Protein AF-A0A8T6MTU3-F1 (afdb_monomer_lite)

pLDDT: mean 92.94, std 5.94, range [60.06, 98.31]

Foldseek 3Di:
DVVVVLVVCVVVDPPLVSLLVVVLQVQLVVQCVVVVHDSVVSSVVSVVVCVVDVVVVVVSSVVSVVVVVVVVVD

Sequence (74 aa):
NVLDELGTDLVQYSSDILLRKLLLAYLSLYIAQTIGVDYHAATEELYYILRKNERKNLQLDEFIEKLQSRIKQS

Structure (mmCIF, N/CA/C/O backbone):
data_AF-A0A8T6MTU3-F1
#
_entry.id   AF-A0A8T6MTU3-F1
#
loop_
_atom_site.group_PDB
_atom_site.id
_atom_site.type_symbol
_atom_site.label_atom_id
_atom_site.label_alt_id
_atom_site.label_comp_id
_atom_site.label_asym_id
_atom_site.label_entity_id
_atom_site.label_seq_id
_atom_site.pdbx_PDB_ins_code
_atom_site.Cartn_x
_atom_site.Cartn_y
_atom_site.Cartn_z
_atom_site.occupancy
_atom_site.B_iso_or_equiv
_atom_site.auth_seq_id
_atom_site.auth_comp_id
_atom_site.auth_asym_id
_atom_site.auth_atom_id
_atom_site.pdbx_PDB_model_num
ATOM 1 N N . ASN A 1 1 ? -6.227 -17.961 3.519 1.00 86.12 1 ASN A N 1
ATOM 2 C CA . ASN A 1 1 ? -6.668 -17.175 2.340 1.00 86.12 1 ASN A CA 1
ATOM 3 C C . ASN A 1 1 ? -6.228 -15.739 2.603 1.00 86.12 1 ASN A C 1
ATOM 5 O O . ASN A 1 1 ? -6.302 -15.343 3.757 1.00 86.12 1 ASN A O 1
ATOM 9 N N . VAL A 1 2 ? -5.798 -14.964 1.598 1.00 85.75 2 VAL A N 1
ATOM 10 C CA . VAL A 1 2 ? -5.415 -13.546 1.779 1.00 85.75 2 VAL A CA 1
ATOM 11 C C . VAL A 1 2 ? -6.516 -12.748 2.487 1.00 85.75 2 VAL A C 1
ATOM 13 O O . VAL A 1 2 ? -6.214 -11.914 3.327 1.00 85.75 2 VAL A O 1
ATOM 16 N N . LEU A 1 3 ? -7.796 -13.035 2.231 1.00 89.69 3 LEU A N 1
ATOM 17 C CA . LEU A 1 3 ? -8.897 -12.374 2.945 1.00 89.69 3 LEU A CA 1
ATOM 18 C C . LEU A 1 3 ? -8.943 -12.718 4.444 1.00 89.69 3 LEU A C 1
ATOM 20 O O . LEU A 1 3 ? -9.243 -11.840 5.247 1.00 89.69 3 LEU A O 1
ATOM 24 N N . ASP A 1 4 ? -8.606 -13.952 4.830 1.00 91.56 4 ASP A N 1
ATOM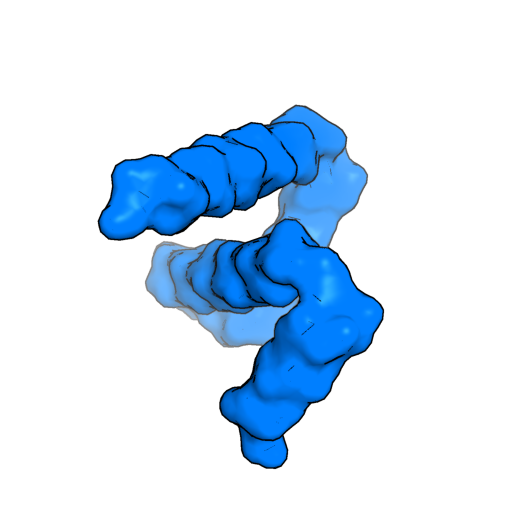 25 C CA . ASP A 1 4 ? -8.542 -14.359 6.244 1.00 91.56 4 ASP A CA 1
ATOM 26 C C . ASP A 1 4 ? -7.350 -13.697 6.949 1.00 91.56 4 ASP A C 1
ATOM 28 O O . ASP A 1 4 ? -7.449 -13.292 8.106 1.00 91.56 4 ASP A O 1
ATOM 32 N N . GLU A 1 5 ? -6.226 -13.558 6.243 1.00 86.62 5 GLU A N 1
ATOM 33 C CA . GLU A 1 5 ? -5.033 -12.864 6.736 1.00 86.62 5 GLU A CA 1
ATOM 34 C C . GLU A 1 5 ? -5.309 -11.370 6.924 1.00 86.62 5 GLU A C 1
ATOM 36 O O . GLU A 1 5 ? -5.043 -10.836 7.996 1.00 86.62 5 GLU A O 1
ATOM 41 N N . LEU A 1 6 ? -5.939 -10.714 5.942 1.00 87.44 6 LEU A N 1
ATOM 42 C CA . LEU A 1 6 ? -6.379 -9.320 6.064 1.00 87.44 6 LEU A CA 1
ATOM 43 C C . LEU A 1 6 ? -7.426 -9.151 7.177 1.00 87.44 6 LEU A C 1
ATOM 45 O O . LEU A 1 6 ? -7.410 -8.146 7.883 1.00 87.44 6 LEU A O 1
ATOM 49 N N . GLY A 1 7 ? -8.319 -10.128 7.360 1.00 87.75 7 GLY A N 1
ATOM 50 C CA . GLY A 1 7 ? -9.288 -10.146 8.456 1.00 87.75 7 GLY A CA 1
ATOM 51 C C . GLY A 1 7 ? -8.620 -10.276 9.826 1.00 87.75 7 GLY A C 1
ATOM 52 O O . GLY A 1 7 ? -8.998 -9.582 10.767 1.00 87.75 7 GLY A O 1
ATOM 53 N N . THR A 1 8 ? -7.588 -11.112 9.925 1.00 88.75 8 THR A N 1
ATOM 54 C CA . THR A 1 8 ? -6.777 -11.268 11.141 1.00 88.75 8 THR A CA 1
ATOM 55 C C . THR A 1 8 ? -6.005 -9.985 11.434 1.00 88.75 8 THR A C 1
ATOM 57 O O . THR A 1 8 ? -6.054 -9.477 12.553 1.00 88.75 8 THR A O 1
ATOM 60 N N . ASP A 1 9 ? -5.372 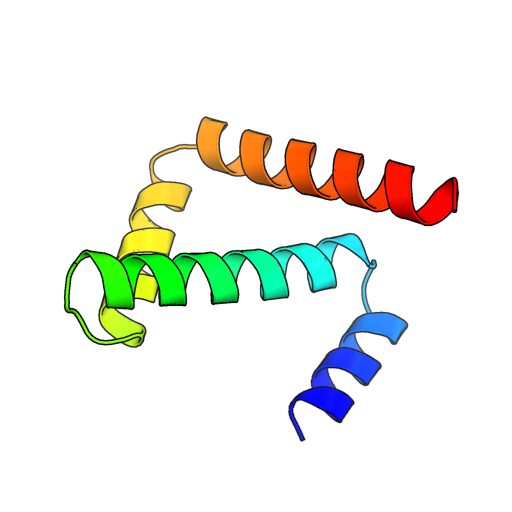-9.407 10.412 1.00 85.44 9 ASP A N 1
ATOM 61 C CA . ASP A 1 9 ? -4.658 -8.137 10.506 1.00 85.44 9 ASP A CA 1
ATOM 62 C C . ASP A 1 9 ? -5.576 -6.995 10.956 1.00 85.44 9 ASP A C 1
ATOM 64 O O . ASP A 1 9 ? -5.157 -6.160 11.750 1.00 85.44 9 ASP A O 1
ATOM 68 N N . LEU A 1 10 ? -6.826 -6.957 10.486 1.00 85.50 10 LEU A N 1
ATOM 69 C CA . LEU A 1 10 ? -7.800 -5.934 10.874 1.00 85.50 10 LEU A CA 1
ATOM 70 C C . LEU A 1 10 ? -8.158 -5.995 12.366 1.00 85.50 10 LEU A C 1
ATOM 72 O O . LEU A 1 10 ? -8.427 -4.964 12.977 1.00 85.50 10 LEU A O 1
ATOM 76 N N . VAL A 1 11 ? -8.193 -7.198 12.944 1.00 87.44 11 VAL A N 1
ATOM 77 C CA . VAL A 1 11 ? -8.472 -7.399 14.374 1.00 87.44 11 VAL A CA 1
ATOM 78 C C . VAL A 1 11 ? -7.226 -7.128 15.218 1.00 87.44 11 VAL A C 1
ATOM 80 O O . VAL A 1 11 ? -7.328 -6.602 16.325 1.00 87.44 11 VAL A O 1
ATOM 83 N N . GLN A 1 12 ? -6.052 -7.503 14.709 1.00 86.19 12 GLN A N 1
ATOM 84 C CA . GLN A 1 12 ? -4.797 -7.477 15.456 1.00 86.19 12 GLN A CA 1
ATOM 85 C C . GLN A 1 12 ? -4.062 -6.132 15.380 1.00 86.19 12 GLN A C 1
ATOM 87 O O . GLN A 1 12 ? -3.338 -5.772 16.311 1.00 86.19 12 GLN A O 1
ATOM 92 N N . TYR A 1 13 ? -4.231 -5.391 14.288 1.00 84.81 13 TYR A N 1
ATOM 93 C CA . TYR A 1 13 ? -3.517 -4.153 13.999 1.00 84.81 13 TYR A CA 1
ATOM 94 C C . TYR A 1 13 ? -4.484 -2.998 13.736 1.00 84.81 13 TYR A C 1
ATOM 96 O O . TYR A 1 13 ? -5.666 -3.192 13.461 1.00 84.81 13 TYR A O 1
ATOM 104 N N . SER A 1 14 ? -3.981 -1.760 13.807 1.00 83.19 14 SER A N 1
ATOM 105 C CA . SER A 1 14 ? -4.789 -0.606 13.415 1.00 83.19 14 SER A CA 1
ATOM 106 C C . SER A 1 14 ? -5.127 -0.673 11.925 1.00 83.19 14 SER A C 1
ATOM 108 O O . SER A 1 14 ? -4.357 -1.184 11.104 1.00 83.19 14 SER A O 1
ATOM 110 N N . SER A 1 15 ? -6.266 -0.083 11.558 1.00 86.25 15 SER A N 1
ATOM 111 C CA . SER A 1 15 ? -6.659 0.082 10.156 1.00 86.25 15 SER A CA 1
ATOM 112 C C . SER A 1 15 ? -5.575 0.760 9.309 1.00 86.25 15 SER A C 1
ATOM 114 O O . SER A 1 15 ? -5.506 0.516 8.109 1.00 86.25 15 SER A O 1
ATOM 116 N N . ASP A 1 16 ? -4.707 1.569 9.918 1.00 88.56 16 ASP A N 1
ATOM 117 C CA . ASP A 1 16 ? -3.620 2.293 9.253 1.00 88.56 16 ASP A CA 1
ATOM 118 C C . ASP A 1 16 ? -2.586 1.308 8.691 1.00 88.56 16 ASP A C 1
ATOM 120 O O . ASP A 1 16 ? -2.148 1.444 7.550 1.00 88.56 16 ASP A O 1
ATOM 124 N N . ILE A 1 17 ? -2.245 0.269 9.464 1.00 89.06 17 ILE A N 1
ATOM 125 C CA . ILE A 1 17 ? -1.299 -0.776 9.049 1.00 89.06 17 ILE A CA 1
ATOM 126 C C . ILE A 1 17 ? -1.871 -1.555 7.866 1.00 89.06 17 ILE A C 1
ATOM 128 O O . ILE A 1 17 ? -1.165 -1.791 6.882 1.00 89.06 17 ILE A O 1
ATOM 132 N N . LEU A 1 18 ? -3.154 -1.918 7.930 1.00 91.50 18 LEU A N 1
ATOM 133 C CA . LEU A 1 18 ? -3.827 -2.627 6.844 1.00 91.50 18 LEU A CA 1
ATOM 134 C C . LEU A 1 18 ? -3.875 -1.778 5.566 1.00 91.50 18 LEU A C 1
ATOM 136 O O . LEU A 1 18 ? -3.502 -2.248 4.491 1.00 91.50 18 LEU A O 1
ATOM 140 N N . LEU A 1 19 ? -4.275 -0.510 5.681 1.00 93.31 19 LEU A N 1
ATOM 141 C CA . LEU A 1 19 ? -4.324 0.422 4.555 1.00 93.31 19 LEU A C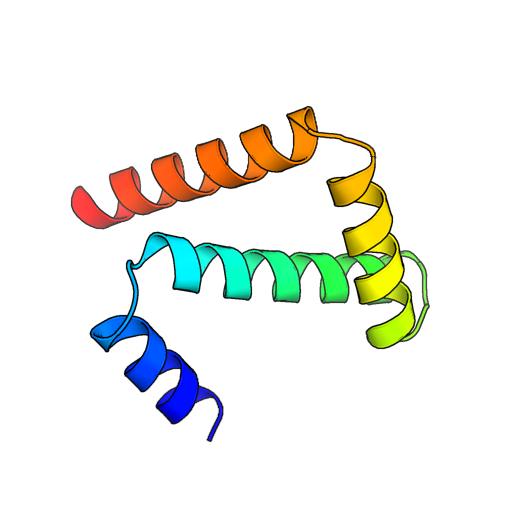A 1
ATOM 142 C C . LEU A 1 19 ? -2.938 0.658 3.954 1.00 93.31 19 LEU A C 1
ATOM 144 O O . LEU A 1 19 ? -2.807 0.686 2.731 1.00 93.31 19 LEU A O 1
ATOM 148 N N . ARG A 1 20 ? -1.895 0.753 4.784 1.00 94.25 20 ARG A N 1
ATOM 149 C CA . ARG A 1 20 ? -0.514 0.867 4.311 1.00 94.25 20 ARG A CA 1
ATOM 150 C C . ARG A 1 20 ? -0.082 -0.374 3.536 1.00 94.25 20 ARG A C 1
ATOM 152 O O . ARG A 1 20 ? 0.469 -0.225 2.450 1.00 94.25 20 ARG A O 1
ATOM 159 N N . LYS A 1 21 ? -0.368 -1.586 4.032 1.00 92.81 21 LYS A N 1
ATOM 160 C CA . LYS A 1 21 ? -0.081 -2.840 3.304 1.00 92.81 21 LYS A CA 1
ATOM 161 C C . LYS A 1 21 ? -0.754 -2.850 1.927 1.00 92.81 21 LYS A C 1
ATOM 163 O O . LYS A 1 21 ? -0.088 -3.105 0.925 1.00 92.81 21 LYS A O 1
ATOM 168 N N . LEU A 1 22 ? -2.047 -2.523 1.870 1.00 94.38 22 LEU A N 1
ATOM 169 C CA . LEU A 1 22 ? -2.815 -2.490 0.620 1.00 94.38 22 LEU A CA 1
ATOM 170 C C . LEU A 1 22 ? -2.294 -1.425 -0.356 1.00 94.38 22 LEU A C 1
ATOM 172 O O . LEU A 1 22 ? -2.154 -1.694 -1.548 1.00 94.38 22 LEU A O 1
ATOM 176 N N . LEU A 1 23 ? -1.960 -0.235 0.147 1.00 96.38 23 LEU A N 1
ATOM 177 C CA . LEU A 1 23 ? -1.415 0.854 -0.660 1.00 96.38 23 LEU A CA 1
ATOM 178 C C . LEU A 1 23 ? -0.042 0.501 -1.241 1.00 96.38 23 LEU A C 1
ATOM 180 O O . LEU A 1 23 ? 0.204 0.751 -2.419 1.00 96.38 23 LEU A O 1
ATOM 184 N N . LEU A 1 24 ? 0.838 -0.116 -0.449 1.00 97.06 24 LEU A N 1
ATOM 185 C CA . LEU A 1 24 ? 2.147 -0.568 -0.924 1.00 97.06 24 LEU A CA 1
ATOM 186 C C . LEU A 1 24 ? 2.014 -1.663 -1.986 1.00 97.06 24 LEU A C 1
ATOM 188 O O . LEU A 1 24 ? 2.678 -1.580 -3.015 1.00 97.06 24 LEU A O 1
ATOM 192 N N . ALA A 1 25 ? 1.117 -2.633 -1.790 1.00 96.25 25 ALA A N 1
ATOM 193 C CA . ALA A 1 25 ? 0.850 -3.667 -2.789 1.00 96.25 25 ALA A CA 1
ATOM 194 C C . ALA A 1 25 ? 0.343 -3.070 -4.115 1.00 96.25 25 ALA A C 1
ATOM 196 O O . ALA A 1 25 ? 0.812 -3.444 -5.193 1.00 96.25 25 ALA A O 1
ATOM 197 N N . TYR A 1 26 ? -0.565 -2.091 -4.042 1.00 97.44 26 TYR A N 1
ATOM 198 C CA . TYR A 1 26 ? -1.039 -1.359 -5.217 1.00 97.44 26 TYR A CA 1
ATOM 199 C C . TYR A 1 26 ? 0.095 -0.607 -5.927 1.00 97.44 26 TYR A C 1
ATOM 201 O O . TYR A 1 26 ? 0.219 -0.694 -7.147 1.00 97.44 26 TYR A O 1
ATOM 209 N N . LEU A 1 27 ? 0.948 0.101 -5.181 1.00 97.75 27 LEU A N 1
ATOM 210 C CA . LEU A 1 27 ? 2.074 0.844 -5.752 1.00 97.75 27 LEU A CA 1
ATOM 211 C C . LEU A 1 27 ? 3.094 -0.080 -6.423 1.00 97.75 27 LEU A C 1
ATOM 213 O O . LEU A 1 27 ? 3.530 0.224 -7.532 1.00 97.75 27 LEU A O 1
ATOM 217 N N . SER A 1 28 ? 3.434 -1.213 -5.804 1.00 98.12 28 SER A N 1
ATOM 218 C CA . SER A 1 28 ? 4.305 -2.223 -6.417 1.00 98.12 28 SER A CA 1
ATOM 219 C C . SER A 1 28 ? 3.720 -2.735 -7.732 1.00 98.12 28 SER A C 1
ATOM 221 O O . SER A 1 28 ? 4.423 -2.802 -8.739 1.00 98.12 28 SER A O 1
ATOM 223 N N . LEU A 1 29 ? 2.420 -3.044 -7.762 1.00 98.19 29 LEU A N 1
ATOM 224 C CA . LEU A 1 29 ? 1.755 -3.498 -8.983 1.00 98.19 29 LEU A CA 1
ATOM 225 C C . LEU A 1 29 ? 1.750 -2.414 -10.066 1.00 98.19 29 LEU A C 1
ATOM 227 O O . LEU A 1 29 ? 2.037 -2.698 -11.228 1.00 98.19 29 LEU A O 1
ATOM 231 N N . TYR A 1 30 ? 1.468 -1.170 -9.685 1.00 98.00 30 TYR A N 1
ATOM 232 C CA . TYR A 1 30 ? 1.483 -0.036 -10.601 1.00 98.00 30 TYR A CA 1
ATOM 233 C C . TYR A 1 30 ? 2.874 0.181 -11.215 1.00 98.00 30 TYR A C 1
ATOM 235 O O . TYR A 1 30 ? 2.992 0.384 -12.423 1.00 98.00 30 TYR A O 1
ATOM 243 N N . ILE A 1 31 ? 3.936 0.087 -10.409 1.00 97.38 31 ILE A N 1
ATOM 244 C CA . ILE A 1 31 ? 5.327 0.174 -10.878 1.00 97.38 31 ILE A CA 1
ATOM 245 C C . ILE A 1 31 ? 5.637 -0.972 -11.846 1.00 97.38 31 ILE A C 1
ATOM 247 O O . ILE A 1 31 ? 6.154 -0.715 -12.933 1.00 97.38 31 ILE A O 1
ATOM 251 N N . ALA A 1 32 ? 5.271 -2.209 -11.495 1.00 98.31 32 ALA A N 1
ATOM 252 C CA . ALA A 1 32 ? 5.472 -3.384 -12.343 1.00 98.31 32 ALA A CA 1
ATOM 253 C C . ALA A 1 32 ? 4.837 -3.196 -13.730 1.00 98.31 32 ALA A C 1
ATOM 255 O O . ALA A 1 32 ? 5.501 -3.361 -14.752 1.00 98.31 32 ALA A O 1
ATOM 256 N N . GLN A 1 33 ? 3.574 -2.761 -13.765 1.00 97.44 33 GLN A N 1
ATOM 257 C CA . GLN A 1 33 ? 2.829 -2.513 -15.002 1.00 97.44 33 GLN A CA 1
ATOM 258 C C . GLN A 1 33 ? 3.395 -1.346 -15.815 1.00 97.44 33 GLN A C 1
ATOM 260 O O . GLN A 1 33 ? 3.432 -1.412 -17.040 1.00 97.44 33 GLN A O 1
ATOM 265 N N . THR A 1 34 ? 3.834 -0.282 -15.142 1.00 97.19 34 THR A N 1
ATOM 266 C CA . THR A 1 34 ? 4.310 0.939 -15.806 1.00 97.19 34 THR A CA 1
ATOM 267 C C . THR A 1 34 ? 5.701 0.757 -16.410 1.00 97.19 34 THR A C 1
ATOM 269 O O . THR A 1 34 ? 5.966 1.256 -17.500 1.00 97.19 34 THR A O 1
ATOM 272 N N . ILE A 1 35 ? 6.597 0.063 -15.706 1.00 93.62 35 ILE A N 1
ATOM 273 C CA . ILE A 1 35 ? 7.995 -0.125 -16.125 1.00 93.62 35 ILE A CA 1
ATOM 274 C C . ILE A 1 35 ? 8.160 -1.414 -16.949 1.00 93.62 35 ILE A C 1
ATOM 276 O O . ILE A 1 35 ? 9.128 -1.552 -17.692 1.00 93.62 35 ILE A O 1
ATOM 280 N N . GLY A 1 36 ? 7.201 -2.343 -16.870 1.00 95.19 36 GLY A N 1
ATOM 281 C CA . GLY A 1 36 ? 7.261 -3.628 -17.568 1.00 95.19 36 GLY A CA 1
ATOM 282 C C . GLY A 1 36 ? 8.193 -4.631 -16.886 1.00 95.19 36 GLY A C 1
ATOM 283 O O . GLY A 1 36 ? 8.886 -5.384 -17.566 1.00 95.19 36 GLY A O 1
ATOM 284 N N . VAL A 1 37 ? 8.231 -4.623 -15.550 1.00 96.62 37 VAL A N 1
ATOM 285 C CA . VAL A 1 37 ? 9.035 -5.545 -14.727 1.00 96.62 37 VAL A CA 1
ATOM 286 C C . VAL A 1 37 ? 8.136 -6.485 -13.930 1.00 96.62 37 VAL A C 1
ATOM 288 O O . VAL A 1 37 ? 6.937 -6.241 -13.787 1.00 96.62 37 VAL A O 1
ATOM 291 N N . ASP A 1 38 ? 8.701 -7.566 -13.398 1.00 98.06 38 ASP A N 1
ATOM 292 C CA . ASP A 1 38 ? 7.954 -8.446 -12.507 1.00 98.06 38 ASP A CA 1
ATOM 293 C C . ASP A 1 38 ? 7.630 -7.767 -11.160 1.00 98.06 38 ASP A C 1
ATOM 295 O O . ASP A 1 38 ? 8.231 -6.768 -10.752 1.00 98.06 38 ASP A O 1
ATOM 299 N N . TYR A 1 39 ? 6.643 -8.324 -10.457 1.00 96.94 39 TYR A N 1
ATOM 300 C CA . TYR A 1 39 ? 6.137 -7.759 -9.207 1.00 96.94 39 TYR A CA 1
ATOM 301 C C . TYR A 1 39 ? 7.183 -7.735 -8.080 1.00 96.94 39 TYR A C 1
ATOM 303 O O . TYR A 1 39 ? 7.158 -6.833 -7.238 1.00 96.94 39 TYR A O 1
ATOM 311 N N . HIS A 1 40 ? 8.108 -8.699 -8.050 1.00 97.44 40 HIS A N 1
ATOM 312 C CA . HIS A 1 40 ? 9.156 -8.735 -7.036 1.00 97.44 40 HIS A CA 1
ATOM 313 C C . HIS A 1 40 ? 10.167 -7.610 -7.274 1.00 97.44 40 HIS A C 1
ATOM 315 O O . HIS A 1 40 ? 10.418 -6.825 -6.360 1.00 97.44 40 HIS A O 1
ATOM 321 N N . ALA A 1 41 ? 10.644 -7.450 -8.512 1.00 97.88 41 ALA A N 1
ATOM 322 C CA . ALA A 1 41 ? 11.526 -6.350 -8.894 1.00 97.88 41 ALA A CA 1
ATOM 323 C C . ALA A 1 41 ? 10.899 -4.973 -8.601 1.00 97.88 41 ALA A C 1
ATOM 325 O O . ALA A 1 41 ? 11.558 -4.088 -8.056 1.00 97.88 41 ALA A O 1
ATOM 326 N N . ALA A 1 42 ? 9.605 -4.801 -8.887 1.00 98.31 42 ALA A N 1
ATOM 327 C CA . ALA A 1 42 ? 8.884 -3.570 -8.566 1.00 98.31 42 ALA A CA 1
ATOM 328 C C . ALA A 1 42 ? 8.755 -3.313 -7.054 1.00 98.31 42 ALA A C 1
ATOM 330 O O . ALA A 1 42 ? 8.800 -2.163 -6.613 1.00 98.31 42 ALA A O 1
ATOM 331 N N . THR A 1 43 ? 8.607 -4.373 -6.255 1.00 98.06 43 THR A N 1
ATOM 332 C CA . THR A 1 43 ? 8.533 -4.271 -4.791 1.00 98.06 43 THR A CA 1
ATOM 333 C C . THR A 1 43 ? 9.872 -3.846 -4.192 1.00 98.06 43 THR A C 1
ATOM 335 O O . THR A 1 43 ? 9.894 -2.972 -3.325 1.00 98.06 43 THR A O 1
ATOM 338 N N . GLU A 1 44 ? 10.985 -4.394 -4.682 1.00 97.94 44 GLU A N 1
ATOM 339 C CA . GLU A 1 44 ? 12.329 -3.970 -4.271 1.00 97.94 44 GLU A CA 1
ATOM 340 C C . GLU A 1 44 ? 12.600 -2.510 -4.654 1.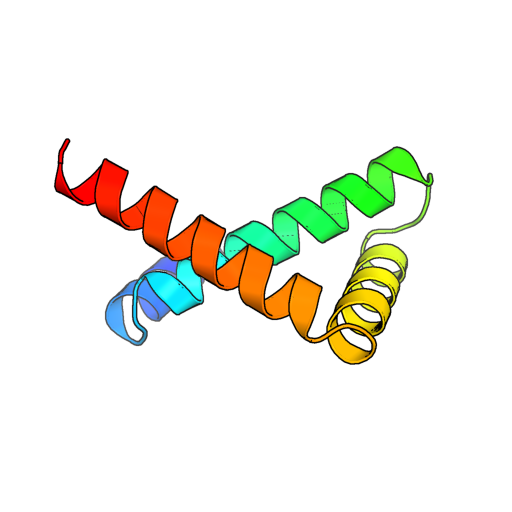00 97.94 44 GLU A C 1
ATOM 342 O O . GLU A 1 44 ? 13.082 -1.725 -3.835 1.00 97.94 44 GLU A O 1
ATOM 347 N N . GLU A 1 45 ? 12.217 -2.098 -5.865 1.00 96.25 45 GLU A N 1
ATOM 348 C CA . GLU A 1 45 ? 12.345 -0.703 -6.296 1.00 96.25 45 GLU A CA 1
ATOM 349 C C . GLU A 1 45 ? 11.531 0.239 -5.394 1.00 96.25 45 GLU A C 1
ATOM 351 O O . GLU A 1 45 ? 12.052 1.247 -4.908 1.00 96.25 45 GLU A O 1
ATOM 356 N N . LEU A 1 46 ? 10.275 -0.110 -5.088 1.00 97.31 46 LEU A N 1
ATOM 357 C CA . LEU A 1 46 ? 9.451 0.655 -4.150 1.00 97.31 46 LEU A CA 1
ATOM 358 C C . LEU A 1 46 ? 10.100 0.729 -2.761 1.00 97.31 46 LEU A C 1
ATOM 360 O O . LEU A 1 46 ? 10.143 1.807 -2.161 1.00 97.31 46 LEU A O 1
ATOM 364 N N . TYR A 1 47 ? 10.648 -0.381 -2.262 1.00 96.19 47 TYR A N 1
ATOM 365 C CA . TYR A 1 47 ? 11.382 -0.410 -1.000 1.00 96.19 47 TYR A CA 1
ATOM 366 C C . TYR A 1 47 ? 12.573 0.555 -1.018 1.00 96.19 47 TYR A C 1
ATOM 368 O O . TYR A 1 47 ? 12.720 1.362 -0.096 1.00 96.19 47 TYR A O 1
ATOM 376 N N . TYR A 1 48 ? 13.393 0.547 -2.071 1.00 96.12 48 TYR A N 1
ATOM 377 C CA . TYR A 1 48 ? 14.525 1.467 -2.185 1.00 96.12 48 TYR A CA 1
ATOM 378 C C . TYR A 1 48 ? 14.089 2.928 -2.282 1.00 96.12 48 TYR A C 1
ATOM 380 O O . TYR A 1 48 ? 14.716 3.792 -1.659 1.00 96.12 48 TYR A O 1
ATOM 388 N N . ILE A 1 49 ? 13.010 3.211 -3.016 1.00 94.81 49 ILE A N 1
ATOM 389 C CA . ILE A 1 49 ? 12.421 4.547 -3.121 1.00 94.81 49 ILE A CA 1
ATOM 390 C C . ILE A 1 49 ? 12.011 5.064 -1.740 1.00 94.81 49 ILE A C 1
ATOM 392 O O . ILE A 1 49 ? 12.351 6.195 -1.389 1.00 94.81 49 ILE A O 1
ATOM 396 N N . LEU A 1 50 ? 11.295 4.253 -0.960 1.00 96.56 50 LEU A N 1
ATOM 397 C CA . LEU A 1 50 ? 10.811 4.647 0.362 1.00 96.56 50 LEU A CA 1
ATOM 398 C C . LEU A 1 50 ? 11.947 4.722 1.380 1.00 96.56 50 LEU A C 1
ATOM 400 O O . LEU A 1 50 ? 12.005 5.665 2.164 1.00 96.56 50 LEU A O 1
ATOM 404 N N . ARG A 1 51 ? 12.903 3.791 1.342 1.00 95.38 51 ARG A N 1
ATOM 405 C CA . ARG A 1 51 ? 14.057 3.791 2.250 1.00 95.38 51 ARG A CA 1
ATOM 406 C C . ARG A 1 51 ? 14.942 5.024 2.079 1.00 95.38 51 ARG A C 1
ATO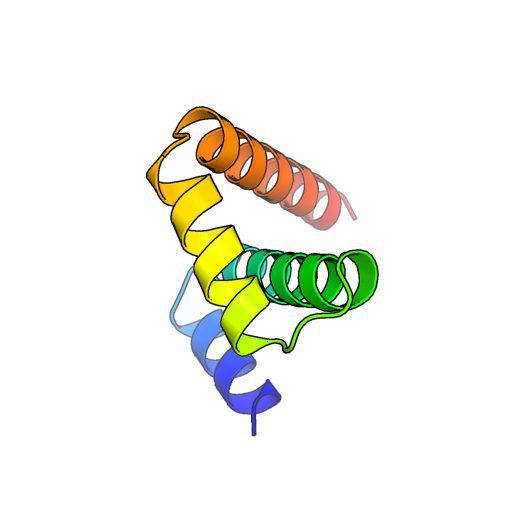M 408 O O . ARG A 1 51 ? 15.493 5.519 3.055 1.00 95.38 51 ARG A O 1
ATOM 415 N N . LYS A 1 52 ? 15.111 5.506 0.846 1.00 94.31 52 LYS A N 1
ATOM 416 C CA . LYS A 1 52 ? 15.951 6.676 0.541 1.00 94.31 52 LYS A CA 1
ATOM 417 C C . LYS A 1 52 ? 15.221 8.008 0.723 1.00 94.31 52 LYS A C 1
ATOM 419 O O . LYS A 1 52 ? 15.859 9.053 0.627 1.00 94.31 52 LYS A O 1
ATOM 424 N N . ASN A 1 53 ? 13.903 7.997 0.925 1.00 93.75 53 ASN A N 1
ATOM 425 C CA . ASN A 1 53 ? 13.091 9.206 0.883 1.00 93.75 53 ASN A CA 1
ATOM 426 C C . ASN A 1 53 ? 12.030 9.217 1.992 1.00 93.75 53 ASN A C 1
ATOM 428 O O . ASN A 1 53 ? 10.893 8.782 1.807 1.00 93.75 53 ASN A O 1
ATOM 432 N N . GLU A 1 54 ? 12.400 9.776 3.144 1.00 94.00 54 GLU A N 1
ATOM 433 C CA . GLU A 1 54 ? 11.502 9.951 4.291 1.00 94.00 54 GLU A CA 1
ATOM 434 C C . GLU A 1 54 ? 10.247 10.756 3.927 1.00 94.00 54 GLU A C 1
ATOM 436 O O . GLU A 1 54 ? 9.140 10.381 4.305 1.00 94.00 54 GLU A O 1
ATOM 441 N N . ARG A 1 55 ? 10.383 11.789 3.086 1.00 95.69 55 ARG A N 1
ATOM 442 C CA . ARG A 1 55 ? 9.242 12.589 2.624 1.00 95.69 55 ARG A CA 1
ATOM 443 C C . ARG A 1 55 ? 8.192 11.745 1.901 1.00 95.69 55 ARG A C 1
ATOM 445 O O . ARG A 1 55 ? 7.007 11.987 2.091 1.00 95.69 55 ARG A O 1
ATOM 452 N N . LYS A 1 56 ? 8.589 10.745 1.108 1.00 94.50 56 LYS A N 1
ATOM 453 C CA . LYS A 1 56 ? 7.628 9.827 0.473 1.00 94.50 56 LYS A CA 1
ATOM 454 C C . LYS A 1 56 ? 6.897 8.953 1.492 1.00 94.50 56 LYS A C 1
ATOM 456 O O . LYS A 1 56 ? 5.730 8.655 1.273 1.00 94.50 56 LYS A O 1
ATOM 461 N N . ASN A 1 57 ? 7.543 8.572 2.597 1.00 94.19 57 ASN A N 1
ATOM 462 C CA . ASN A 1 57 ? 6.852 7.870 3.683 1.00 94.19 57 ASN A CA 1
ATOM 463 C C . ASN A 1 57 ? 5.796 8.766 4.328 1.00 94.19 57 ASN A C 1
ATOM 465 O O . ASN A 1 57 ? 4.653 8.336 4.426 1.00 94.19 57 ASN A O 1
ATOM 469 N N . LEU A 1 58 ? 6.150 10.016 4.645 1.00 96.00 58 LEU A N 1
ATOM 470 C CA . LEU A 1 58 ? 5.208 10.991 5.202 1.00 96.00 58 LEU A CA 1
ATOM 471 C C . LEU A 1 58 ? 4.010 11.221 4.273 1.00 96.00 58 LEU A C 1
ATOM 473 O O . LEU A 1 58 ? 2.873 11.218 4.723 1.00 96.00 58 LEU A O 1
ATOM 477 N N . GLN A 1 59 ? 4.239 11.331 2.962 1.00 96.50 59 GLN A N 1
ATOM 478 C CA . GLN A 1 59 ? 3.153 11.469 1.985 1.00 96.50 59 GLN A CA 1
ATOM 479 C C . GLN A 1 59 ? 2.202 10.262 1.956 1.00 96.50 59 GLN A C 1
ATOM 481 O O . GLN A 1 59 ? 1.008 10.435 1.711 1.00 96.50 59 GLN A O 1
ATOM 486 N N . LEU A 1 60 ? 2.712 9.044 2.175 1.00 95.94 60 LEU A N 1
ATOM 487 C CA . LEU A 1 60 ? 1.862 7.855 2.295 1.00 95.94 60 LEU A CA 1
ATOM 488 C C . LEU A 1 60 ? 1.018 7.913 3.569 1.00 95.94 60 LEU A C 1
ATOM 490 O O . LEU A 1 60 ? -0.173 7.616 3.509 1.00 95.94 60 LEU A O 1
ATOM 494 N N . ASP A 1 61 ? 1.615 8.321 4.687 1.00 95.31 61 ASP A N 1
ATOM 495 C CA . ASP A 1 61 ? 0.914 8.432 5.966 1.00 95.31 61 ASP A CA 1
ATOM 496 C C . ASP A 1 61 ? -0.179 9.513 5.904 1.00 95.31 61 ASP A C 1
ATOM 498 O O . ASP A 1 61 ? -1.338 9.224 6.195 1.00 95.31 61 ASP A O 1
ATOM 502 N N . GLU A 1 62 ? 0.131 10.701 5.374 1.00 96.75 62 GLU A N 1
ATOM 503 C CA . GLU A 1 62 ? -0.844 11.779 5.136 1.00 96.75 62 GLU A CA 1
ATOM 504 C C . GLU A 1 62 ? -2.011 11.324 4.242 1.00 96.75 62 GLU A C 1
ATOM 506 O O . GLU A 1 62 ? -3.174 11.684 4.459 1.00 96.75 62 GLU A O 1
ATOM 511 N N . PHE A 1 63 ? -1.722 10.525 3.209 1.00 96.50 63 PHE A N 1
ATOM 512 C CA . PHE A 1 63 ? -2.757 9.982 2.335 1.00 96.50 63 PHE A CA 1
ATOM 513 C C . PHE A 1 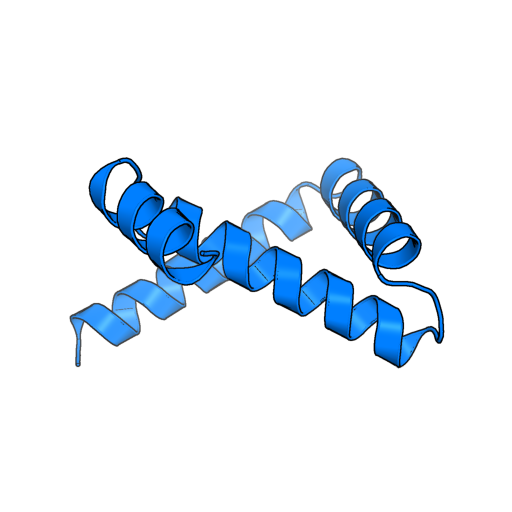63 ? -3.668 8.993 3.075 1.00 96.50 63 PHE A C 1
ATOM 515 O O . PHE A 1 63 ? -4.892 9.061 2.916 1.00 96.50 63 PHE A O 1
ATOM 522 N N . ILE A 1 64 ? -3.094 8.104 3.890 1.00 96.00 64 ILE A N 1
ATOM 523 C CA . ILE A 1 64 ? -3.841 7.130 4.696 1.00 96.00 64 ILE A CA 1
ATOM 524 C C . ILE A 1 64 ? -4.736 7.852 5.705 1.00 96.00 64 ILE A C 1
ATOM 526 O O . ILE A 1 64 ? -5.938 7.582 5.742 1.00 96.00 64 ILE A O 1
ATOM 530 N N . GLU A 1 65 ? -4.204 8.826 6.444 1.00 94.94 65 GLU A N 1
ATOM 531 C CA . GLU A 1 65 ? -4.978 9.626 7.400 1.00 94.94 65 GLU A CA 1
ATOM 532 C C . GLU A 1 65 ? -6.165 10.320 6.720 1.00 94.94 65 GLU A C 1
ATOM 534 O O . GLU A 1 65 ? -7.309 10.267 7.193 1.00 94.94 65 GLU A O 1
ATOM 539 N N . LYS A 1 66 ? -5.924 10.924 5.549 1.00 95.25 66 LYS A N 1
ATOM 540 C CA . LYS A 1 66 ? -6.976 11.570 4.764 1.00 95.25 66 LYS A CA 1
ATOM 541 C C . LYS A 1 66 ? -8.043 10.569 4.326 1.00 95.25 66 LYS A C 1
ATOM 543 O O . LYS A 1 66 ? -9.231 10.863 4.471 1.00 95.25 66 LYS A O 1
ATOM 548 N N . LEU A 1 67 ? -7.653 9.398 3.824 1.00 94.12 67 LEU A N 1
ATOM 549 C CA . LEU A 1 67 ? -8.586 8.343 3.422 1.00 94.12 67 LEU A CA 1
ATOM 550 C C . LEU A 1 67 ? -9.458 7.892 4.601 1.00 94.12 67 LEU A C 1
ATOM 552 O O . LEU A 1 67 ? -10.680 7.819 4.481 1.00 94.12 67 LEU A O 1
ATOM 556 N N . GLN A 1 68 ? -8.852 7.661 5.761 1.00 92.31 68 GLN A N 1
ATOM 557 C CA . GLN A 1 68 ? -9.576 7.242 6.958 1.00 92.31 68 GLN A CA 1
ATOM 558 C C . GLN A 1 68 ? -10.533 8.308 7.473 1.00 92.31 68 GLN A C 1
ATOM 560 O O . GLN A 1 68 ? -11.651 7.982 7.873 1.00 92.31 68 GLN A O 1
ATOM 565 N N . SER A 1 69 ? -10.130 9.580 7.441 1.00 93.19 69 SER A N 1
ATOM 566 C CA . SER A 1 69 ? -11.012 10.682 7.831 1.00 93.19 69 SER A CA 1
ATOM 567 C C . SER A 1 69 ? -12.264 10.745 6.952 1.00 93.19 69 SER A C 1
ATOM 569 O O . SER A 1 69 ? -13.354 10.984 7.463 1.00 93.19 69 SER A O 1
ATOM 571 N N . ARG A 1 70 ? -12.133 10.455 5.649 1.00 93.31 70 ARG A N 1
ATOM 572 C CA . ARG A 1 70 ? -13.263 10.375 4.715 1.00 93.31 70 ARG A CA 1
ATOM 573 C C . ARG A 1 70 ? -14.177 9.196 5.024 1.00 93.31 70 ARG A C 1
ATOM 575 O O . ARG A 1 70 ? -15.385 9.390 5.079 1.00 93.31 70 ARG A O 1
ATOM 582 N N . ILE A 1 71 ? -13.613 8.016 5.285 1.00 90.88 71 ILE A N 1
ATOM 583 C CA . ILE A 1 71 ? -14.396 6.821 5.638 1.00 90.88 71 ILE A CA 1
ATOM 584 C C . ILE A 1 71 ? -15.200 7.055 6.923 1.00 90.88 71 ILE A C 1
ATOM 586 O O . ILE A 1 71 ? -16.374 6.726 6.965 1.00 90.88 71 ILE A O 1
ATOM 590 N N . LYS A 1 72 ? -14.608 7.677 7.952 1.00 87.50 72 LYS A N 1
ATOM 591 C CA . LYS A 1 72 ? -15.301 7.968 9.224 1.00 87.50 72 LYS A CA 1
ATOM 592 C C . LYS A 1 72 ? -16.424 9.009 9.106 1.00 87.50 72 LYS A C 1
ATOM 594 O O . LYS A 1 72 ? -17.254 9.095 10.003 1.00 87.50 72 LYS A O 1
ATOM 599 N N . GLN A 1 73 ? -16.408 9.836 8.062 1.00 77.75 73 GLN A N 1
ATOM 600 C CA . GLN A 1 73 ? -17.440 10.843 7.777 1.00 77.75 73 GLN A CA 1
ATOM 601 C C . GLN A 1 73 ? -18.586 10.300 6.906 1.00 77.75 73 GLN A C 1
ATOM 603 O O . GLN A 1 73 ? -19.541 11.036 6.659 1.00 77.75 73 GLN A O 1
ATOM 608 N N . SER A 1 74 ? -18.452 9.068 6.402 1.00 60.06 74 SER A N 1
ATOM 609 C CA . SER A 1 74 ? -19.418 8.379 5.534 1.00 60.06 74 SER A CA 1
ATOM 610 C C . SER A 1 74 ? -20.386 7.546 6.364 1.00 60.06 74 SER A C 1
ATOM 612 O O . SER A 1 74 ? -21.567 7.473 5.965 1.00 60.06 74 SER A O 1
#

Secondary structure (DSSP, 8-state):
-HHHHHHHHHHHS-HHHHHHHHHHHHHHHHHHHHHT--HHHHHHHHHHHHHT-HHHHHHHHHHHHHHHHHHHT-

Radius of gyration: 13.75 Å; chains: 1; bounding box: 35×30×33 Å